Protein AF-A0A523X6T2-F1 (afdb_monomer)

Foldseek 3Di:
DVVVVVVVVVVVVVVVVVVVQDDDDPCCVQCNVVPDDPVVVVVVVVVVCDDPVNVVQLVVLCVVPNPVSCVVVVCVVVVVVVCCVPPVVVVVVVVDRDPLVVCCVVPNDVSSVVVVVVVVVVVVD

Solvent-accessible surface area (backbone atoms only — not comparable to full-atom values): 7247 Å² total; per-residue (Å²): 112,70,66,58,52,52,52,52,50,51,52,50,50,54,52,48,52,53,63,74,63,66,62,90,47,69,54,48,62,78,54,50,68,73,70,70,55,69,72,61,53,50,51,53,52,51,57,63,66,61,36,74,67,51,50,52,52,42,52,52,32,32,74,76,56,40,76,66,34,50,48,65,60,52,50,54,54,59,60,45,50,60,46,53,70,68,44,45,62,60,60,61,69,67,74,65,93,50,73,35,52,56,37,27,76,75,68,31,66,72,54,14,53,55,47,44,52,54,53,56,57,68,74,73,116

Structure (mmCIF, N/CA/C/O backbone):
data_AF-A0A523X6T2-F1
#
_entry.id   AF-A0A523X6T2-F1
#
loop_
_atom_site.group_PDB
_atom_site.id
_atom_site.type_symbol
_atom_site.label_atom_id
_atom_site.label_alt_id
_atom_site.label_comp_id
_atom_site.label_asym_id
_atom_site.label_entity_id
_atom_site.labe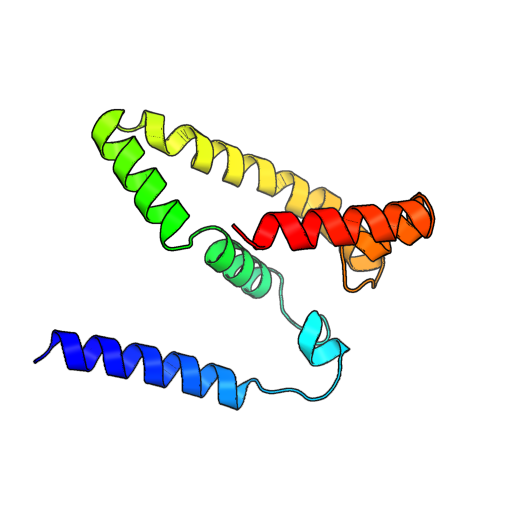l_seq_id
_atom_site.pdbx_PDB_ins_code
_atom_site.Cartn_x
_atom_site.Cartn_y
_atom_site.Cartn_z
_atom_site.occupancy
_atom_site.B_iso_or_equiv
_atom_site.auth_seq_id
_atom_site.auth_comp_id
_atom_site.auth_asym_id
_atom_site.auth_atom_id
_atom_site.pdbx_PDB_model_num
ATOM 1 N N . MET A 1 1 ? 7.402 -15.406 -29.899 1.00 86.75 1 MET A N 1
ATOM 2 C CA . MET A 1 1 ? 7.069 -16.712 -29.272 1.00 86.75 1 MET A CA 1
ATOM 3 C C . MET A 1 1 ? 7.492 -16.741 -27.808 1.00 86.75 1 MET A C 1
ATOM 5 O O . MET A 1 1 ? 6.649 -17.021 -26.970 1.00 86.75 1 MET A O 1
ATOM 9 N N . ILE A 1 2 ? 8.742 -16.389 -27.484 1.00 95.88 2 ILE A N 1
ATOM 10 C CA . ILE A 1 2 ? 9.243 -16.339 -26.097 1.00 95.88 2 ILE A CA 1
ATOM 11 C C . ILE A 1 2 ? 8.461 -15.333 -25.231 1.00 95.88 2 ILE A C 1
ATOM 13 O O . ILE A 1 2 ? 8.055 -15.682 -24.127 1.00 95.88 2 ILE A O 1
ATOM 17 N N . ASP A 1 3 ? 8.153 -14.137 -25.744 1.00 97.00 3 ASP A N 1
ATOM 18 C CA . ASP A 1 3 ? 7.418 -13.106 -24.985 1.00 97.00 3 ASP A CA 1
ATOM 19 C C . ASP A 1 3 ? 6.027 -13.581 -24.552 1.00 97.00 3 ASP A C 1
ATOM 21 O O . ASP A 1 3 ? 5.610 -13.393 -23.411 1.00 97.00 3 ASP A O 1
ATOM 25 N N . LEU A 1 4 ? 5.328 -14.275 -25.455 1.00 97.19 4 LEU A N 1
ATOM 26 C CA . LEU A 1 4 ? 4.008 -14.841 -25.187 1.00 97.19 4 LEU A CA 1
ATOM 27 C C . LEU A 1 4 ? 4.076 -15.889 -24.067 1.00 97.19 4 LEU A C 1
ATOM 29 O O . LEU A 1 4 ? 3.220 -15.900 -23.186 1.00 97.19 4 LEU A O 1
ATOM 33 N N . ILE A 1 5 ? 5.105 -16.742 -24.078 1.00 97.69 5 ILE A N 1
ATOM 34 C CA . ILE A 1 5 ? 5.316 -17.761 -23.041 1.00 97.69 5 ILE A CA 1
ATOM 35 C C . ILE A 1 5 ? 5.517 -17.097 -21.675 1.00 97.69 5 ILE A C 1
ATOM 37 O O . ILE A 1 5 ? 4.916 -17.535 -20.695 1.00 97.69 5 ILE A O 1
ATOM 41 N N . ILE A 1 6 ? 6.304 -16.019 -21.607 1.00 97.75 6 ILE A N 1
ATOM 42 C CA . ILE A 1 6 ? 6.537 -15.273 -20.362 1.00 97.75 6 ILE A CA 1
ATOM 43 C C . ILE A 1 6 ? 5.230 -14.663 -19.846 1.00 97.75 6 ILE A C 1
ATOM 45 O O . ILE A 1 6 ? 4.907 -14.815 -18.668 1.00 97.75 6 ILE A O 1
ATOM 49 N N . ILE A 1 7 ? 4.452 -14.020 -20.721 1.00 97.31 7 ILE A N 1
ATOM 50 C CA . ILE A 1 7 ? 3.175 -13.392 -20.358 1.00 97.31 7 ILE A CA 1
ATOM 51 C C . ILE A 1 7 ? 2.181 -14.437 -19.837 1.00 97.31 7 ILE A C 1
ATOM 53 O O . ILE A 1 7 ? 1.615 -14.275 -18.754 1.00 97.31 7 ILE A O 1
ATOM 57 N N . VAL A 1 8 ? 1.988 -15.533 -20.576 1.00 97.81 8 VAL A N 1
ATOM 58 C CA . VAL A 1 8 ? 1.074 -16.615 -20.182 1.00 97.81 8 VAL A CA 1
ATOM 59 C C . VAL A 1 8 ? 1.538 -17.267 -18.880 1.00 97.81 8 VAL A C 1
ATOM 61 O O . VAL A 1 8 ? 0.716 -17.519 -17.997 1.00 97.81 8 VAL A O 1
ATOM 64 N N . GLY A 1 9 ? 2.844 -17.491 -18.721 1.00 97.94 9 GLY A N 1
ATOM 65 C CA . GLY A 1 9 ? 3.432 -18.020 -17.493 1.00 97.94 9 GLY A CA 1
ATOM 66 C C . GLY A 1 9 ? 3.171 -17.117 -16.287 1.00 97.94 9 GLY A C 1
ATOM 67 O O . GLY A 1 9 ? 2.694 -17.594 -15.258 1.00 97.94 9 GLY A O 1
ATOM 68 N N . TYR A 1 10 ? 3.395 -15.808 -16.428 1.00 97.12 10 TYR A N 1
ATOM 69 C CA . TYR A 1 10 ? 3.120 -14.820 -15.384 1.00 97.12 10 TYR A CA 1
ATOM 70 C C . TYR A 1 10 ? 1.650 -14.846 -14.944 1.00 97.12 10 TYR A C 1
ATOM 72 O O . TYR A 1 10 ? 1.365 -15.031 -13.758 1.00 97.12 10 TYR A O 1
ATOM 80 N N . PHE A 1 11 ? 0.707 -14.733 -15.887 1.00 97.38 11 PHE A N 1
ATOM 81 C CA . PHE A 1 11 ? -0.722 -14.753 -15.560 1.00 97.38 11 PHE A CA 1
ATOM 82 C C . PHE A 1 11 ? -1.159 -16.082 -14.941 1.00 97.38 11 PHE A C 1
ATOM 84 O O . PHE A 1 11 ? -1.948 -16.083 -13.997 1.00 97.38 11 PHE A O 1
ATOM 91 N N . SER A 1 12 ? -0.608 -17.204 -15.409 1.00 97.69 12 SER A N 1
ATOM 92 C CA . SER A 1 12 ? -0.888 -18.524 -14.835 1.00 97.69 12 SER A CA 1
ATOM 93 C C . SER A 1 12 ? -0.467 -18.601 -13.367 1.00 97.69 12 SER A C 1
ATOM 95 O O . SER A 1 12 ? -1.240 -19.072 -12.534 1.00 97.69 12 SER A O 1
ATOM 97 N N . VAL A 1 13 ? 0.717 -18.081 -13.019 1.00 97.44 13 VAL A N 1
ATOM 98 C CA . VAL A 1 13 ? 1.189 -18.019 -11.626 1.00 97.44 13 VAL A CA 1
ATOM 99 C C . VAL A 1 13 ? 0.293 -17.116 -10.781 1.00 97.44 13 VAL A C 1
ATOM 101 O O . VAL A 1 13 ? -0.124 -17.522 -9.696 1.00 97.44 13 VAL A O 1
ATOM 104 N N . VAL A 1 14 ? -0.049 -15.919 -11.268 1.00 95.38 14 VAL A N 1
ATOM 105 C CA . VAL A 1 14 ? -0.918 -14.976 -10.541 1.00 95.38 14 VAL A CA 1
ATOM 106 C C . VAL A 1 14 ? -2.289 -15.597 -10.259 1.00 95.38 14 VAL A C 1
ATOM 108 O O . VAL A 1 14 ? -2.759 -15.570 -9.119 1.00 95.38 14 VAL A O 1
ATOM 111 N N . LEU A 1 15 ? -2.909 -16.218 -11.265 1.00 96.25 15 LEU A N 1
ATOM 112 C CA . LEU A 1 15 ? -4.198 -16.896 -11.120 1.00 96.25 15 LEU A CA 1
ATOM 113 C C . LEU A 1 15 ? -4.109 -18.102 -10.181 1.00 96.25 15 LEU A C 1
ATOM 115 O O . LEU A 1 15 ? -4.997 -18.288 -9.349 1.00 96.25 15 LEU A O 1
ATOM 119 N N . PHE A 1 16 ? -3.036 -18.891 -10.264 1.00 96.81 16 PHE A N 1
ATOM 120 C CA . PHE A 1 16 ? -2.808 -20.028 -9.374 1.00 96.81 16 PHE A CA 1
ATOM 121 C C . PHE A 1 16 ? -2.671 -19.588 -7.911 1.00 96.81 16 PHE A C 1
ATOM 123 O O . PHE A 1 16 ? -3.336 -20.143 -7.033 1.00 96.81 16 PHE A O 1
ATOM 130 N N . VAL A 1 17 ? -1.869 -18.552 -7.640 1.00 94.12 17 VAL A N 1
ATOM 131 C CA . VAL A 1 17 ? -1.713 -17.978 -6.294 1.00 94.12 17 VAL A CA 1
ATOM 132 C C . VAL A 1 17 ? -3.046 -17.429 -5.787 1.00 94.12 17 VAL A C 1
ATOM 134 O O . VAL A 1 17 ? -3.413 -17.696 -4.640 1.00 94.12 17 VAL A O 1
ATOM 137 N N . GLY A 1 18 ? -3.802 -16.722 -6.633 1.00 91.75 18 GLY A N 1
ATOM 138 C CA . GLY A 1 18 ? -5.131 -16.210 -6.297 1.00 91.75 18 GLY A CA 1
ATOM 139 C C . GLY A 1 18 ? -6.125 -17.326 -5.968 1.00 91.75 18 GLY A C 1
ATOM 140 O O . GLY A 1 18 ? -6.806 -17.269 -4.946 1.00 91.75 18 GLY A O 1
ATOM 141 N N . TRP A 1 19 ? -6.163 -18.388 -6.777 1.00 92.88 19 TRP A N 1
ATOM 142 C CA . TRP A 1 19 ? -7.008 -19.560 -6.542 1.00 92.88 19 TRP A CA 1
ATOM 143 C C . TRP A 1 19 ? -6.645 -20.278 -5.238 1.00 92.88 19 TRP A C 1
ATOM 145 O O . TRP A 1 19 ? -7.523 -20.565 -4.424 1.00 92.88 19 TRP A O 1
ATOM 155 N N . ARG A 1 20 ? -5.348 -20.488 -4.986 1.00 91.31 20 ARG A N 1
ATOM 156 C CA . ARG A 1 20 ? -4.844 -21.129 -3.764 1.00 91.31 20 ARG A CA 1
ATOM 157 C C . ARG A 1 20 ? -5.094 -20.301 -2.501 1.00 91.31 20 ARG A C 1
ATOM 159 O O . ARG A 1 20 ? -5.178 -20.872 -1.408 1.00 91.31 20 ARG A O 1
ATOM 166 N N . SER A 1 21 ? -5.183 -18.981 -2.653 1.00 86.50 21 SER A N 1
ATOM 167 C CA . SER A 1 21 ? -5.365 -18.015 -1.565 1.00 86.50 21 SER A CA 1
ATOM 168 C C . SER A 1 21 ? -6.828 -17.689 -1.273 1.00 86.50 21 SER A C 1
ATOM 170 O O . SER A 1 21 ? -7.085 -16.866 -0.399 1.00 86.50 21 SER A O 1
ATOM 172 N N . ARG A 1 22 ? -7.791 -18.335 -1.946 1.00 84.62 22 ARG A N 1
ATOM 173 C CA . ARG A 1 22 ? -9.219 -18.165 -1.654 1.00 84.62 22 ARG A CA 1
ATOM 174 C C . ARG A 1 22 ? -9.513 -18.519 -0.197 1.00 84.62 22 ARG A C 1
ATOM 176 O O . ARG A 1 22 ? -9.094 -19.562 0.305 1.00 84.62 22 ARG A O 1
ATOM 183 N N . ARG A 1 23 ? -10.248 -17.643 0.482 1.00 80.44 23 ARG A N 1
ATOM 184 C CA . ARG A 1 23 ? -10.697 -17.831 1.862 1.00 80.44 23 ARG A CA 1
ATOM 185 C C . ARG A 1 23 ? -12.164 -17.435 1.984 1.00 80.44 23 ARG A C 1
ATOM 187 O O . ARG A 1 23 ? -12.638 -16.627 1.193 1.00 80.44 23 ARG A O 1
ATOM 194 N N . GLN A 1 24 ? -12.870 -18.033 2.943 1.00 75.19 24 GLN A N 1
ATOM 195 C CA . GLN A 1 24 ? -14.325 -17.888 3.065 1.00 75.19 24 GLN A CA 1
ATOM 196 C C . GLN A 1 24 ? -14.785 -16.956 4.192 1.00 75.19 24 GLN A C 1
ATOM 198 O O . GLN A 1 24 ? -15.921 -16.498 4.150 1.00 75.19 24 GLN A O 1
ATOM 203 N N . SER A 1 25 ? -13.945 -16.641 5.185 1.00 86.12 25 SER A N 1
ATOM 204 C CA . SER A 1 25 ? -14.348 -15.723 6.260 1.00 86.12 25 SER A CA 1
ATOM 205 C C . SER A 1 25 ? -14.012 -14.273 5.908 1.00 86.12 25 SER A C 1
ATOM 207 O O . SER A 1 25 ? -12.968 -14.004 5.312 1.00 86.12 25 SER A O 1
ATOM 209 N N . ALA A 1 26 ? -14.854 -13.326 6.327 1.00 82.56 26 ALA A N 1
ATOM 210 C CA . ALA A 1 26 ? -14.623 -11.899 6.092 1.00 82.56 26 ALA A CA 1
ATOM 211 C C . ALA A 1 26 ? -13.270 -11.424 6.658 1.00 82.56 26 ALA A C 1
ATOM 213 O O . ALA A 1 26 ? -12.543 -10.696 5.990 1.00 82.56 26 ALA A O 1
ATOM 214 N N . GLU A 1 27 ? -12.877 -11.896 7.844 1.00 84.62 27 GLU A N 1
ATOM 215 C CA . GLU A 1 27 ? -11.588 -11.540 8.449 1.00 84.62 27 GLU A CA 1
ATOM 216 C C . GLU A 1 27 ? -10.394 -12.091 7.652 1.00 84.62 27 GLU A C 1
ATOM 218 O O . GLU A 1 27 ? -9.391 -11.404 7.447 1.00 84.62 27 GLU A O 1
ATOM 223 N N . SER A 1 28 ? -10.507 -13.320 7.145 1.00 85.44 28 SER A N 1
ATOM 224 C CA . SER A 1 28 ? -9.474 -13.912 6.290 1.00 85.44 28 SER A CA 1
ATOM 225 C C . SER A 1 28 ? -9.387 -13.254 4.910 1.00 85.44 28 SER A C 1
ATOM 227 O O . SER A 1 28 ? -8.319 -13.278 4.300 1.00 85.44 28 SER A O 1
ATOM 229 N N . TYR A 1 29 ? -10.481 -12.648 4.440 1.00 87.19 29 TYR A N 1
ATOM 230 C CA . TYR A 1 29 ? -10.555 -11.951 3.160 1.00 87.19 29 TYR A CA 1
ATOM 231 C C . TYR A 1 29 ? -10.012 -10.518 3.247 1.00 87.19 29 TYR A C 1
ATOM 233 O O . TYR A 1 29 ? -9.157 -10.143 2.451 1.00 87.19 29 TYR A O 1
ATOM 241 N N . TRP A 1 30 ? -10.455 -9.731 4.234 1.00 86.94 30 TRP A N 1
ATOM 242 C CA . TRP A 1 30 ? -10.107 -8.309 4.336 1.00 86.94 30 TRP A CA 1
ATOM 243 C C . TRP A 1 30 ? -8.752 -8.047 4.995 1.00 86.94 30 TRP A C 1
ATOM 245 O O . TRP A 1 30 ? -8.030 -7.149 4.577 1.00 86.94 30 TRP A O 1
ATOM 255 N N . VAL A 1 31 ? -8.397 -8.813 6.033 1.00 88.56 31 VAL A N 1
ATOM 256 C CA . VAL A 1 31 ? -7.193 -8.555 6.853 1.00 88.56 31 VAL A CA 1
ATOM 257 C C . VAL A 1 31 ? -6.290 -9.776 7.005 1.00 88.56 31 VAL A C 1
ATOM 259 O O . VAL A 1 31 ? -5.319 -9.743 7.764 1.00 88.56 31 VAL A O 1
ATOM 262 N N . ALA A 1 32 ? -6.601 -10.864 6.296 1.00 88.12 32 ALA A N 1
ATOM 263 C CA . ALA A 1 32 ? -5.872 -12.125 6.349 1.00 88.12 32 ALA A CA 1
ATOM 264 C C . ALA A 1 32 ? -5.605 -12.623 7.782 1.00 88.12 32 ALA A C 1
ATOM 266 O O . ALA A 1 32 ? -4.483 -13.024 8.104 1.00 88.12 32 ALA A O 1
ATOM 267 N N . GLU A 1 33 ? -6.624 -12.563 8.651 1.00 86.62 33 GLU A N 1
ATOM 268 C CA . GLU A 1 33 ? -6.548 -12.989 10.066 1.00 86.62 33 GLU A CA 1
ATOM 269 C C . GLU A 1 33 ? -5.467 -12.245 10.876 1.00 86.62 33 GLU A C 1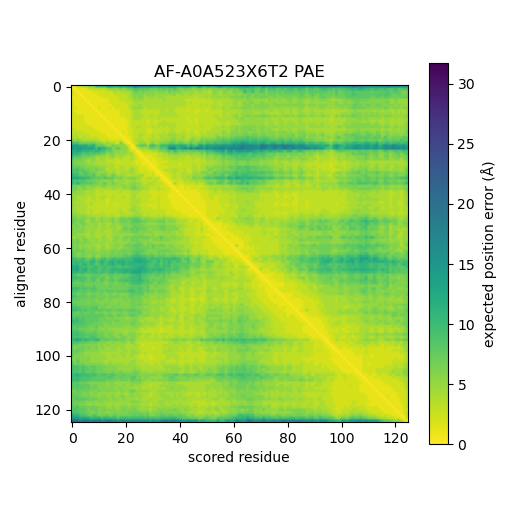
ATOM 271 O O . GLU A 1 33 ? -5.026 -12.717 11.920 1.00 86.62 33 GLU A O 1
ATOM 276 N N . ARG A 1 34 ? -4.958 -11.106 10.377 1.00 87.19 34 ARG A N 1
ATOM 277 C CA . ARG A 1 34 ? -3.876 -10.323 11.002 1.00 87.19 34 ARG A CA 1
ATOM 278 C C . ARG A 1 34 ? -2.619 -11.151 11.321 1.00 87.19 34 ARG A C 1
ATOM 280 O O . ARG A 1 34 ? -1.816 -10.743 12.159 1.00 87.19 34 ARG A O 1
ATOM 287 N N . ARG A 1 35 ? -2.420 -12.283 10.632 1.00 87.00 35 ARG A N 1
ATOM 288 C CA . ARG A 1 35 ? -1.358 -13.264 10.925 1.00 87.00 35 ARG A CA 1
ATOM 289 C C . ARG A 1 35 ? -0.016 -12.953 10.270 1.00 87.00 35 ARG A C 1
ATOM 291 O O . ARG A 1 35 ? 0.994 -13.572 10.593 1.00 87.00 35 ARG A O 1
ATOM 298 N N . TYR A 1 36 ? 0.002 -12.057 9.285 1.00 87.88 36 TYR A N 1
ATOM 299 C CA . TYR A 1 36 ? 1.220 -11.765 8.538 1.00 87.88 36 TYR A CA 1
ATOM 300 C C . TYR A 1 36 ? 2.160 -10.843 9.313 1.00 87.88 36 TYR A C 1
ATOM 302 O O . TYR A 1 36 ? 1.745 -9.869 9.940 1.00 87.88 36 TYR A O 1
ATOM 310 N N . HIS A 1 37 ? 3.451 -11.161 9.228 1.00 89.19 37 HIS A N 1
ATOM 311 C CA . HIS A 1 37 ? 4.517 -10.326 9.761 1.00 89.19 37 HIS A CA 1
ATOM 312 C C . HIS A 1 37 ? 4.616 -9.006 8.985 1.00 89.19 37 HIS A C 1
ATOM 314 O O . HIS A 1 37 ? 4.313 -8.963 7.788 1.00 89.19 37 HIS A O 1
ATOM 320 N N . THR A 1 38 ? 5.102 -7.952 9.647 1.00 88.38 38 THR A N 1
ATOM 321 C CA . THR A 1 38 ? 5.223 -6.593 9.096 1.00 88.38 38 THR A CA 1
ATOM 322 C C . THR A 1 38 ? 5.880 -6.579 7.719 1.00 88.38 38 THR A C 1
ATOM 324 O O . THR A 1 38 ? 5.370 -5.937 6.814 1.00 88.38 38 THR A O 1
ATOM 327 N N . SER A 1 39 ? 6.934 -7.370 7.508 1.00 89.75 39 SER A N 1
ATOM 328 C CA . SER A 1 39 ? 7.637 -7.460 6.220 1.00 89.75 39 SER A CA 1
ATOM 329 C C . SER A 1 39 ? 6.742 -7.868 5.042 1.00 89.75 39 SER A C 1
ATOM 331 O O . SER A 1 39 ? 6.842 -7.276 3.969 1.00 89.75 39 SER A O 1
ATOM 333 N N . ARG A 1 40 ? 5.838 -8.842 5.223 1.00 91.44 40 ARG A N 1
ATOM 334 C CA . ARG A 1 40 ? 4.910 -9.271 4.160 1.00 91.44 40 ARG A CA 1
ATOM 335 C C . ARG A 1 40 ? 3.860 -8.204 3.867 1.00 91.44 40 ARG A C 1
ATOM 337 O O . ARG A 1 40 ? 3.537 -7.974 2.706 1.00 91.44 40 ARG A O 1
ATOM 344 N N . VAL A 1 41 ? 3.361 -7.539 4.909 1.00 91.25 41 VAL A N 1
ATOM 345 C CA . VAL A 1 41 ? 2.405 -6.434 4.763 1.00 91.25 41 VAL A CA 1
ATOM 346 C C . VAL A 1 41 ? 3.069 -5.262 4.041 1.00 91.25 41 VAL A C 1
ATOM 348 O O . VAL A 1 41 ? 2.535 -4.783 3.045 1.00 91.25 41 VAL A O 1
ATOM 351 N N . THR A 1 42 ? 4.279 -4.871 4.444 1.00 90.88 42 THR A N 1
ATOM 352 C CA . THR A 1 42 ? 5.056 -3.828 3.764 1.00 90.88 42 THR A CA 1
ATOM 353 C C . 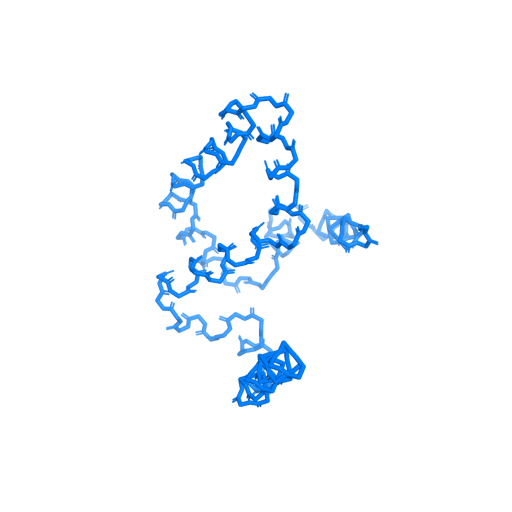THR A 1 42 ? 5.283 -4.168 2.295 1.00 90.88 42 THR A C 1
ATOM 355 O O . THR A 1 42 ? 5.045 -3.319 1.446 1.00 90.88 42 THR A O 1
ATOM 358 N N . ALA A 1 43 ? 5.660 -5.409 1.969 1.00 91.94 43 ALA A N 1
ATOM 359 C CA . ALA A 1 43 ? 5.829 -5.830 0.578 1.00 91.94 43 ALA A CA 1
ATOM 360 C C . ALA A 1 43 ? 4.535 -5.671 -0.244 1.00 91.94 43 ALA A C 1
ATOM 362 O O . ALA A 1 43 ? 4.584 -5.162 -1.362 1.00 91.94 43 ALA A O 1
ATOM 363 N N . SER A 1 44 ? 3.372 -6.034 0.313 1.00 92.12 44 SER A N 1
ATOM 364 C CA . SER A 1 44 ? 2.082 -5.826 -0.367 1.00 92.12 44 SER A CA 1
ATOM 365 C C . SER A 1 44 ? 1.723 -4.347 -0.552 1.00 92.12 44 SER A C 1
ATOM 367 O O . SER A 1 44 ? 1.216 -3.965 -1.607 1.00 92.12 44 SER A O 1
ATOM 369 N N . LEU A 1 45 ? 2.031 -3.497 0.432 1.00 91.12 45 LEU A N 1
ATOM 370 C CA . LEU A 1 45 ? 1.805 -2.054 0.339 1.00 91.12 45 LEU A CA 1
ATOM 371 C C . LEU A 1 45 ? 2.705 -1.423 -0.727 1.00 91.12 45 LEU A C 1
ATOM 373 O O . LEU A 1 45 ? 2.226 -0.652 -1.552 1.00 91.12 45 LEU A O 1
ATOM 377 N N . VAL A 1 46 ? 3.984 -1.803 -0.769 1.00 90.31 46 VAL A N 1
ATOM 378 C CA . VAL A 1 46 ? 4.928 -1.366 -1.808 1.00 90.31 46 VAL A CA 1
ATOM 379 C C . VAL A 1 46 ? 4.433 -1.795 -3.191 1.00 90.31 46 VAL A C 1
ATOM 381 O O . VAL A 1 46 ? 4.369 -0.962 -4.090 1.00 90.31 46 VAL A O 1
ATOM 384 N N . ALA A 1 47 ? 4.001 -3.049 -3.352 1.00 91.12 47 ALA A N 1
ATOM 385 C CA . ALA A 1 47 ? 3.427 -3.529 -4.611 1.00 91.12 47 ALA A CA 1
ATOM 386 C C . ALA A 1 47 ? 2.163 -2.753 -5.032 1.00 91.12 47 ALA A C 1
A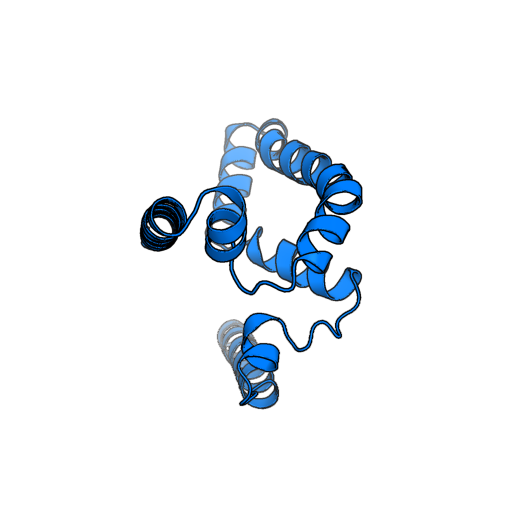TOM 388 O O . ALA A 1 47 ? 1.919 -2.585 -6.221 1.00 91.12 47 ALA A O 1
ATOM 389 N N . THR A 1 48 ? 1.382 -2.250 -4.071 1.00 89.75 48 THR A N 1
ATOM 390 C CA . THR A 1 48 ? 0.191 -1.425 -4.339 1.00 89.75 48 THR A CA 1
ATOM 391 C C . THR A 1 48 ? 0.565 -0.009 -4.787 1.00 89.75 48 THR A C 1
ATOM 393 O O . THR A 1 48 ? -0.051 0.536 -5.697 1.00 89.75 48 THR A O 1
ATOM 396 N N . ILE A 1 49 ? 1.583 0.594 -4.165 1.00 87.75 49 ILE A N 1
ATOM 397 C CA . ILE A 1 49 ? 2.048 1.953 -4.489 1.00 87.75 49 ILE A CA 1
ATOM 398 C C . ILE A 1 49 ? 2.712 1.990 -5.875 1.00 87.75 49 ILE A C 1
ATOM 400 O O . ILE A 1 49 ? 2.478 2.909 -6.667 1.00 87.75 49 ILE A O 1
ATOM 404 N N . PHE A 1 50 ? 3.530 0.982 -6.185 1.00 87.62 50 PHE A N 1
ATOM 405 C CA . PHE A 1 50 ? 4.257 0.875 -7.449 1.00 87.62 50 PHE A CA 1
ATOM 406 C C . PHE A 1 50 ? 3.471 0.068 -8.489 1.00 87.62 50 PHE A C 1
ATOM 408 O O . PHE A 1 50 ? 3.846 -1.041 -8.865 1.00 87.62 50 PHE A O 1
ATOM 415 N N . GLY A 1 51 ? 2.369 0.651 -8.965 1.00 86.56 51 GLY A N 1
ATOM 416 C CA . GLY A 1 51 ? 1.612 0.140 -10.108 1.00 86.56 51 GLY A CA 1
ATOM 417 C C . GLY A 1 51 ? 2.164 0.605 -11.462 1.00 86.56 51 GLY A C 1
ATOM 418 O O . GLY A 1 51 ? 3.091 1.411 -11.540 1.00 86.56 51 GLY A O 1
ATOM 419 N N . ALA A 1 52 ? 1.544 0.139 -12.552 1.00 87.38 52 ALA A N 1
ATOM 420 C CA . ALA A 1 52 ? 1.939 0.504 -13.917 1.00 87.38 52 ALA A CA 1
ATOM 421 C C . ALA A 1 52 ? 1.902 2.026 -14.161 1.00 87.38 52 ALA A C 1
ATOM 423 O O . ALA A 1 52 ? 2.848 2.577 -14.721 1.00 87.38 52 ALA A O 1
ATOM 424 N N . SER A 1 53 ? 0.852 2.709 -13.686 1.00 87.62 53 SER A N 1
ATOM 425 C CA . SER A 1 53 ? 0.707 4.167 -13.812 1.00 87.62 53 SER A CA 1
ATOM 426 C C . SER A 1 53 ? 1.817 4.920 -13.067 1.00 87.62 53 SER A C 1
ATOM 428 O O . SER A 1 53 ? 2.522 5.732 -13.667 1.00 87.62 53 SER A O 1
ATOM 430 N N . SER A 1 54 ? 2.050 4.584 -11.792 1.00 86.56 54 SER A N 1
ATOM 431 C CA . SER A 1 54 ? 3.103 5.192 -10.967 1.00 86.56 54 SER A CA 1
ATOM 432 C C . SER A 1 54 ? 4.489 5.019 -11.592 1.00 86.56 54 SER A C 1
ATOM 434 O O . SER A 1 54 ? 5.251 5.979 -11.686 1.00 86.56 54 SER A O 1
ATOM 436 N N . THR A 1 55 ? 4.811 3.810 -12.064 1.00 89.00 55 THR A N 1
ATOM 437 C CA . THR A 1 55 ? 6.106 3.517 -12.693 1.00 89.00 55 THR A CA 1
ATOM 438 C C . THR A 1 55 ? 6.287 4.298 -13.992 1.00 89.00 55 THR A C 1
ATOM 440 O O . THR A 1 55 ? 7.321 4.937 -14.175 1.00 89.00 55 THR A O 1
ATOM 443 N N . MET A 1 56 ? 5.277 4.313 -14.869 1.00 90.75 56 MET A N 1
ATOM 444 C CA . MET A 1 56 ? 5.325 5.094 -16.111 1.00 90.75 56 MET A CA 1
ATOM 445 C C . MET A 1 56 ? 5.465 6.597 -15.834 1.00 90.75 56 MET A C 1
ATOM 447 O O . MET A 1 56 ? 6.254 7.271 -16.495 1.00 90.75 56 MET A O 1
ATOM 451 N N . GLY A 1 57 ? 4.765 7.113 -14.819 1.00 88.31 57 GLY A N 1
ATOM 452 C CA . GLY A 1 57 ? 4.871 8.506 -14.388 1.00 88.31 57 GLY A CA 1
ATOM 453 C C . GLY A 1 57 ? 6.277 8.872 -13.910 1.00 88.31 57 GLY A C 1
ATOM 454 O O . GLY A 1 57 ? 6.831 9.878 -14.350 1.00 88.31 57 GLY A O 1
ATOM 455 N N . ILE A 1 58 ? 6.892 8.036 -13.066 1.00 88.31 58 ILE A N 1
ATOM 456 C CA . ILE A 1 58 ? 8.261 8.255 -12.571 1.00 88.31 58 ILE A CA 1
ATOM 457 C C . ILE A 1 58 ? 9.272 8.197 -13.720 1.00 88.31 58 ILE A C 1
ATOM 459 O O . ILE A 1 58 ? 10.145 9.059 -13.798 1.00 88.31 58 ILE A O 1
ATOM 463 N N . ILE A 1 59 ? 9.146 7.230 -14.636 1.00 90.25 59 ILE A N 1
ATOM 464 C CA . ILE A 1 59 ? 10.027 7.124 -15.810 1.00 90.25 59 ILE A CA 1
ATOM 465 C C . ILE A 1 59 ? 9.897 8.374 -16.691 1.00 90.25 59 ILE A C 1
ATOM 467 O O . ILE A 1 59 ? 10.910 8.952 -17.081 1.00 90.25 59 ILE A O 1
ATOM 471 N N . GLY A 1 60 ? 8.674 8.841 -16.959 1.00 90.44 60 GLY A N 1
ATOM 472 C CA . GLY A 1 60 ? 8.435 10.051 -17.752 1.00 90.44 60 GLY A CA 1
ATOM 473 C C . GLY A 1 60 ? 8.976 11.325 -17.093 1.00 90.44 60 GLY A C 1
ATOM 474 O O . GLY A 1 60 ? 9.575 12.178 -17.756 1.00 90.44 60 GLY A O 1
ATOM 475 N N . LEU A 1 61 ? 8.832 11.448 -15.772 1.00 89.94 61 LEU A N 1
ATOM 476 C CA . LEU A 1 61 ? 9.429 12.538 -14.996 1.00 89.94 61 LEU A CA 1
ATOM 477 C C . LEU A 1 61 ? 10.960 12.464 -14.990 1.00 89.94 61 LEU A C 1
ATOM 479 O O . LEU A 1 61 ? 11.616 13.493 -15.114 1.00 89.94 61 LEU A O 1
ATOM 483 N N . GLY A 1 62 ? 11.528 11.263 -14.894 1.00 91.31 62 GLY A N 1
ATOM 484 C CA . GLY A 1 62 ? 12.967 11.036 -14.999 1.00 91.31 62 GLY A CA 1
ATOM 485 C C . GLY A 1 62 ? 13.517 11.420 -16.371 1.00 91.31 62 GLY A C 1
ATOM 486 O O . GLY A 1 62 ? 14.545 12.085 -16.456 1.00 91.31 62 GLY A O 1
ATOM 487 N N . TYR A 1 63 ? 12.801 11.078 -17.444 1.00 91.25 63 TYR A N 1
ATOM 488 C CA . TYR A 1 63 ? 13.179 11.448 -18.807 1.00 91.25 63 TYR A CA 1
ATOM 489 C C . TYR A 1 63 ? 13.138 12.967 -19.030 1.00 91.25 63 TYR A C 1
ATOM 491 O O . TYR A 1 63 ? 14.046 13.532 -19.630 1.00 91.25 63 TYR A O 1
ATOM 499 N N . SER A 1 64 ? 12.104 13.642 -18.519 1.00 92.75 64 SER A N 1
ATOM 500 C CA . SER A 1 64 ? 11.901 15.081 -18.745 1.00 92.75 64 SER A CA 1
ATOM 501 C C . SER A 1 64 ? 12.670 15.995 -17.786 1.00 92.75 64 SER A C 1
ATOM 503 O O . SER A 1 64 ? 13.028 17.108 -18.166 1.00 92.75 64 SER A O 1
ATOM 505 N N . ARG A 1 65 ? 12.906 15.571 -16.538 1.00 90.50 65 ARG A N 1
ATOM 506 C CA . ARG A 1 65 ? 13.477 16.413 -15.465 1.00 90.50 65 ARG A CA 1
ATOM 507 C C . ARG A 1 65 ? 14.682 15.785 -14.753 1.00 90.50 65 ARG A C 1
ATOM 509 O O . ARG A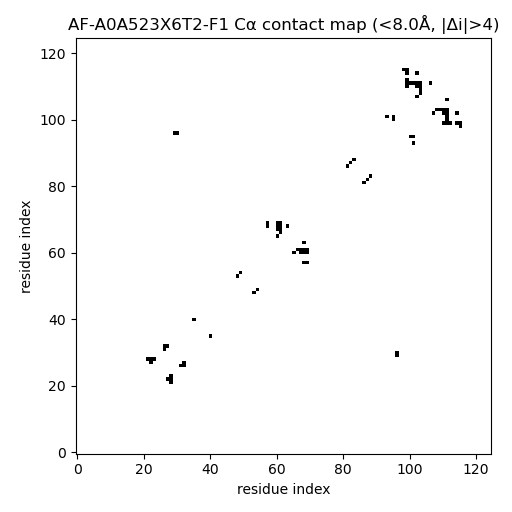 1 65 ? 15.175 16.334 -13.764 1.00 90.50 65 ARG A O 1
ATOM 516 N N . GLY A 1 66 ? 15.171 14.640 -15.225 1.00 89.12 66 GLY A N 1
ATOM 517 C CA . GLY A 1 66 ? 16.295 13.931 -14.615 1.00 89.12 66 GLY A CA 1
ATOM 518 C C . GLY A 1 66 ? 15.989 13.457 -13.192 1.00 89.12 66 GLY A C 1
ATOM 519 O O . GLY A 1 66 ? 14.851 13.138 -12.845 1.00 89.12 66 GLY A O 1
ATOM 520 N N . LEU A 1 67 ? 17.009 13.448 -12.329 1.00 86.50 67 LEU A N 1
ATOM 521 C CA . LEU A 1 67 ? 16.908 12.927 -10.959 1.00 86.50 67 LEU A CA 1
ATOM 522 C C . LEU A 1 67 ? 15.865 13.661 -10.094 1.00 86.50 67 LEU A C 1
ATOM 524 O O . LEU A 1 67 ? 15.316 13.079 -9.161 1.00 86.50 67 LEU A O 1
ATOM 528 N N . THR A 1 68 ? 15.533 14.911 -10.429 1.00 87.69 68 THR A N 1
ATOM 529 C CA . THR A 1 68 ? 14.492 15.672 -9.717 1.00 87.69 68 THR A CA 1
ATOM 530 C C . THR A 1 68 ? 13.103 15.039 -9.847 1.00 87.69 68 THR A C 1
ATOM 532 O O . THR A 1 68 ? 12.269 15.205 -8.959 1.00 87.69 68 THR A O 1
ATOM 535 N N . GLY A 1 69 ? 12.864 14.234 -10.891 1.00 82.25 69 GLY A N 1
ATOM 536 C CA . GLY A 1 69 ? 11.635 13.457 -11.053 1.00 82.25 69 GLY A CA 1
ATOM 537 C C . GLY A 1 69 ? 11.419 12.407 -9.956 1.00 82.25 69 GLY A C 1
ATOM 538 O O . GLY A 1 69 ? 10.277 12.097 -9.626 1.00 82.25 69 GLY A O 1
ATOM 539 N N . ALA A 1 70 ? 12.495 11.915 -9.331 1.00 84.12 70 ALA A N 1
ATOM 540 C CA . ALA A 1 70 ? 12.425 10.938 -8.243 1.00 84.12 70 ALA A CA 1
ATOM 541 C C . ALA A 1 70 ? 12.054 11.561 -6.884 1.00 84.12 70 ALA A C 1
ATOM 543 O O . ALA A 1 70 ? 11.750 10.838 -5.934 1.00 84.12 70 ALA A O 1
ATOM 544 N N . TRP A 1 71 ? 12.070 12.892 -6.774 1.00 87.50 71 TRP A N 1
ATOM 545 C CA . TRP A 1 71 ? 11.909 13.606 -5.507 1.00 87.50 71 TRP A CA 1
ATOM 546 C C . TRP A 1 71 ? 10.602 13.271 -4.783 1.00 87.50 71 TRP A C 1
ATOM 548 O O . TRP A 1 71 ? 10.606 12.999 -3.583 1.00 87.50 71 TRP A O 1
ATOM 558 N N . TRP A 1 72 ? 9.493 13.216 -5.527 1.00 81.44 72 TRP A N 1
ATOM 559 C CA . TRP A 1 72 ? 8.175 12.890 -4.980 1.00 81.44 72 TRP A CA 1
ATOM 560 C C . TRP A 1 72 ? 8.129 11.491 -4.361 1.00 81.44 72 TRP A C 1
ATOM 562 O O . TRP A 1 72 ? 7.618 11.317 -3.255 1.00 81.44 72 TRP A O 1
ATOM 572 N N . SER A 1 73 ? 8.705 10.498 -5.038 1.00 85.12 73 SER A N 1
ATOM 573 C CA . SER A 1 73 ? 8.753 9.119 -4.545 1.00 85.12 73 SER A CA 1
ATOM 574 C C . SER A 1 73 ? 9.695 8.969 -3.351 1.00 85.12 73 SER A C 1
ATOM 576 O O . SER A 1 73 ? 9.371 8.244 -2.411 1.00 85.12 73 SER A O 1
ATOM 578 N N . LEU A 1 74 ? 10.831 9.675 -3.360 1.00 88.06 74 LEU A N 1
ATOM 579 C CA . LEU A 1 74 ? 11.804 9.659 -2.266 1.00 88.06 74 LEU A CA 1
ATOM 580 C C . LEU A 1 74 ? 11.211 10.238 -0.982 1.00 88.06 74 LEU A C 1
ATOM 582 O O . LEU A 1 74 ? 11.210 9.561 0.045 1.00 88.06 74 LEU A O 1
ATOM 586 N N . ILE A 1 75 ? 10.653 11.451 -1.038 1.00 91.31 75 ILE A N 1
ATOM 587 C CA . ILE A 1 75 ? 10.013 12.061 0.133 1.00 91.31 75 ILE A CA 1
ATOM 588 C C . ILE A 1 75 ? 8.813 11.239 0.578 1.00 91.31 75 ILE A C 1
ATOM 590 O O . ILE A 1 75 ? 8.678 10.988 1.772 1.00 91.31 75 ILE A O 1
ATOM 594 N N . GLY A 1 76 ? 7.958 10.804 -0.354 1.00 88.06 76 GLY A N 1
ATOM 595 C CA . GLY A 1 76 ? 6.787 9.996 -0.024 1.00 88.06 76 GLY A CA 1
ATOM 596 C C . GLY A 1 76 ? 7.171 8.728 0.740 1.00 88.06 76 GLY A C 1
ATOM 597 O O . GLY A 1 76 ? 6.605 8.445 1.793 1.00 88.06 76 GLY A O 1
ATOM 598 N N . GLY A 1 77 ? 8.193 8.008 0.268 1.00 88.88 77 GLY A N 1
ATOM 599 C CA . GLY A 1 77 ? 8.716 6.822 0.943 1.00 88.88 77 GLY A CA 1
ATOM 600 C C . GLY A 1 77 ? 9.307 7.128 2.320 1.00 88.88 77 GLY A C 1
ATOM 601 O O . GLY A 1 77 ? 8.952 6.470 3.296 1.00 88.88 77 GLY A O 1
ATOM 602 N N . VAL A 1 78 ? 10.166 8.149 2.424 1.00 91.94 78 VAL A N 1
ATOM 603 C CA . VAL A 1 78 ? 10.799 8.539 3.697 1.00 91.94 78 VAL A CA 1
ATOM 604 C C . VAL A 1 78 ? 9.759 8.997 4.718 1.00 91.94 78 VAL A C 1
ATOM 606 O O . VAL A 1 78 ? 9.843 8.610 5.881 1.00 91.94 78 VAL A O 1
ATOM 609 N N . ALA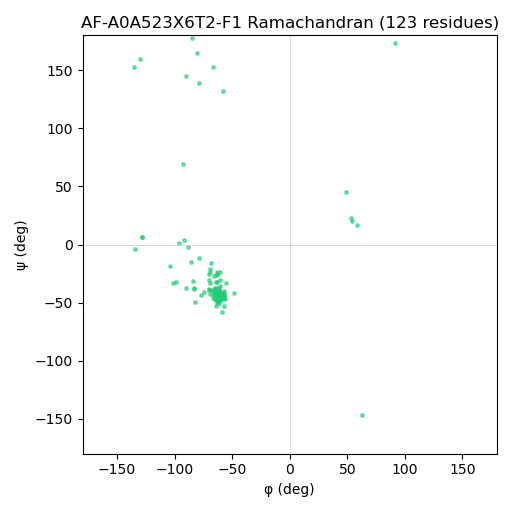 A 1 79 ? 8.750 9.760 4.298 1.00 91.31 79 ALA A N 1
ATOM 610 C CA . ALA A 1 79 ? 7.682 10.238 5.168 1.00 91.31 79 ALA A CA 1
ATOM 611 C C . ALA A 1 79 ? 6.831 9.089 5.727 1.00 91.31 79 ALA A C 1
ATOM 613 O O . ALA A 1 79 ? 6.387 9.167 6.869 1.00 91.31 79 ALA A O 1
ATOM 614 N N . LEU A 1 80 ? 6.644 7.998 4.977 1.00 90.44 80 LEU A N 1
ATOM 615 C CA . LEU A 1 80 ? 5.893 6.830 5.447 1.00 90.44 80 LEU A CA 1
ATOM 616 C C . LEU A 1 80 ? 6.606 6.052 6.562 1.00 90.44 80 LEU A C 1
ATOM 618 O O . LEU A 1 80 ? 5.931 5.381 7.341 1.00 90.44 80 LEU A O 1
ATOM 622 N N . ILE A 1 81 ? 7.933 6.154 6.684 1.00 91.06 81 ILE A N 1
ATOM 623 C CA . ILE A 1 81 ? 8.709 5.451 7.718 1.00 91.06 81 ILE A CA 1
ATOM 624 C C . ILE A 1 81 ? 8.236 5.826 9.135 1.00 91.06 81 ILE A C 1
ATOM 626 O O . ILE A 1 81 ? 7.798 4.928 9.860 1.00 91.06 81 ILE A O 1
ATOM 630 N N . PRO A 1 82 ? 8.251 7.107 9.562 1.00 93.25 82 PRO A N 1
ATOM 631 C CA . PRO A 1 82 ? 7.770 7.476 10.889 1.00 93.25 82 PRO A CA 1
ATOM 632 C C . PRO A 1 82 ? 6.284 7.146 11.084 1.00 93.25 82 PRO A C 1
ATOM 634 O O . PRO A 1 82 ? 5.921 6.660 12.153 1.00 93.25 82 PRO A O 1
ATOM 637 N N . PHE A 1 83 ? 5.420 7.308 10.072 1.00 90.50 83 PHE A N 1
ATOM 638 C CA . PHE A 1 83 ? 4.015 6.881 10.185 1.00 90.50 83 PHE A CA 1
ATOM 639 C C . PHE A 1 83 ? 3.887 5.371 10.427 1.00 90.50 83 PHE A C 1
ATOM 641 O O . PHE A 1 83 ? 3.082 4.945 11.256 1.00 90.50 83 PHE A O 1
ATOM 648 N N . GLY A 1 84 ? 4.721 4.563 9.773 1.00 89.75 84 GLY A N 1
ATOM 649 C CA . GLY A 1 84 ? 4.806 3.126 10.006 1.00 89.75 84 GLY A CA 1
ATOM 650 C C . GLY A 1 84 ? 5.168 2.783 11.452 1.00 89.75 84 GLY A C 1
ATOM 651 O O . GLY A 1 84 ? 4.558 1.893 12.037 1.00 89.75 84 GLY A O 1
ATOM 652 N N . PHE A 1 85 ? 6.104 3.510 12.066 1.00 90.06 85 PHE A N 1
ATOM 653 C CA . PHE A 1 85 ? 6.507 3.256 13.453 1.00 90.06 85 PHE A CA 1
ATOM 654 C C . PHE A 1 85 ? 5.507 3.787 14.491 1.00 90.06 85 PHE A C 1
ATOM 656 O O . PHE A 1 85 ? 5.196 3.087 15.455 1.00 90.06 85 PHE A O 1
ATOM 663 N N . PHE A 1 86 ? 4.985 5.003 14.310 1.00 92.44 86 PHE A N 1
ATOM 664 C CA . PHE A 1 86 ? 4.156 5.666 15.323 1.00 92.44 86 PHE A CA 1
ATOM 665 C C . PHE A 1 86 ? 2.660 5.370 15.195 1.00 92.44 86 PHE A C 1
ATOM 667 O O . PHE A 1 86 ? 1.966 5.262 16.209 1.00 92.44 86 PHE A O 1
ATOM 674 N N . LEU A 1 87 ? 2.147 5.270 13.966 1.00 90.94 87 LEU A N 1
ATOM 675 C CA . LEU A 1 87 ? 0.710 5.204 13.704 1.00 90.94 87 LEU A CA 1
ATOM 676 C C . LEU A 1 87 ? 0.229 3.777 13.426 1.00 90.94 87 LEU A C 1
ATOM 678 O O . LEU A 1 87 ? -0.882 3.432 13.825 1.00 90.94 87 LEU A O 1
ATOM 682 N N . ALA A 1 88 ? 1.051 2.922 12.806 1.00 88.62 88 ALA A N 1
ATOM 683 C CA . ALA A 1 88 ? 0.604 1.589 12.395 1.00 88.62 88 ALA A CA 1
ATOM 684 C C . ALA A 1 88 ? 0.156 0.708 13.573 1.00 88.62 88 ALA A C 1
ATOM 686 O O . ALA A 1 88 ? -0.851 0.009 13.465 1.00 88.62 88 ALA A O 1
ATOM 687 N N . SER A 1 89 ? 0.860 0.757 14.710 1.00 87.75 89 SER A N 1
ATOM 688 C CA . SER A 1 89 ? 0.484 -0.002 15.913 1.00 87.75 89 SER A CA 1
ATOM 689 C C . SER A 1 89 ? -0.852 0.473 16.492 1.00 87.75 89 SER A C 1
ATOM 691 O O . SER A 1 89 ? -1.711 -0.351 16.804 1.00 87.75 89 SER A O 1
ATOM 693 N N . ARG A 1 90 ? -1.058 1.794 16.560 1.00 90.00 90 ARG A N 1
ATOM 694 C CA . ARG A 1 90 ? -2.298 2.415 17.049 1.00 90.00 90 ARG A CA 1
ATOM 695 C C . ARG A 1 90 ? -3.486 2.070 16.160 1.00 90.00 90 ARG A C 1
ATOM 697 O O . ARG A 1 90 ? -4.522 1.660 16.666 1.00 90.00 90 ARG A O 1
ATOM 70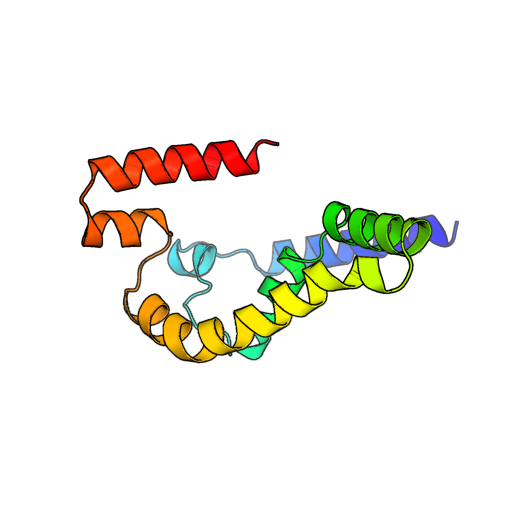4 N N . VAL A 1 91 ? -3.319 2.176 14.841 1.00 90.06 91 VAL A N 1
ATOM 705 C CA . VAL A 1 91 ? -4.375 1.845 13.873 1.00 90.06 91 VAL A CA 1
ATOM 706 C C . VAL A 1 91 ? -4.712 0.356 13.921 1.00 90.06 91 VAL A C 1
ATOM 708 O O . VAL A 1 91 ? -5.885 -0.006 13.920 1.00 90.06 91 VAL A O 1
ATOM 711 N N . ARG A 1 92 ? -3.708 -0.525 14.035 1.00 86.88 92 ARG A N 1
ATOM 712 C CA . ARG A 1 92 ? -3.939 -1.975 14.133 1.00 86.88 92 ARG A CA 1
ATOM 713 C C . ARG A 1 92 ? -4.728 -2.361 15.388 1.00 86.88 92 ARG A C 1
ATOM 715 O O . ARG A 1 92 ? -5.504 -3.311 15.326 1.00 86.88 92 ARG A O 1
ATOM 722 N N . ALA A 1 93 ? -4.563 -1.630 16.491 1.00 89.38 93 ALA A N 1
ATOM 723 C CA . ALA A 1 93 ? -5.277 -1.882 17.742 1.00 89.38 93 ALA A CA 1
ATOM 724 C C . ALA A 1 93 ? -6.785 -1.569 17.672 1.00 89.38 93 ALA A C 1
ATOM 726 O O . ALA A 1 93 ? -7.547 -2.126 18.459 1.00 89.38 93 ALA A O 1
ATOM 727 N N . LEU A 1 94 ? -7.232 -0.740 16.718 1.00 89.69 94 LEU A N 1
ATOM 728 C CA . LEU A 1 94 ? -8.654 -0.407 16.539 1.00 89.69 94 LEU A CA 1
ATOM 729 C C . LEU A 1 94 ? -9.491 -1.595 16.038 1.00 89.69 94 LEU A C 1
ATOM 731 O O . LEU A 1 94 ? -10.710 -1.560 16.124 1.00 89.69 94 LEU A O 1
ATOM 735 N N . ASN A 1 95 ? -8.858 -2.654 15.517 1.00 87.50 95 ASN A N 1
ATOM 736 C CA . ASN A 1 95 ? -9.519 -3.875 15.035 1.00 87.50 95 ASN A CA 1
ATOM 737 C C . ASN A 1 95 ? -10.633 -3.670 13.987 1.00 87.50 95 ASN A C 1
ATOM 739 O O . ASN A 1 95 ? -11.422 -4.579 13.728 1.00 87.50 95 ASN A O 1
ATOM 743 N N . VAL A 1 96 ? -10.628 -2.527 13.308 1.00 90.69 96 VAL A N 1
ATOM 744 C CA . VAL A 1 96 ? -11.524 -2.214 12.192 1.00 90.69 96 VAL A CA 1
ATOM 745 C C . VAL A 1 96 ? -11.054 -2.830 10.868 1.00 90.69 96 VAL A C 1
ATOM 747 O O . VAL A 1 96 ? -9.902 -3.265 10.747 1.00 90.69 96 VAL A O 1
ATOM 750 N N . TYR A 1 97 ? -11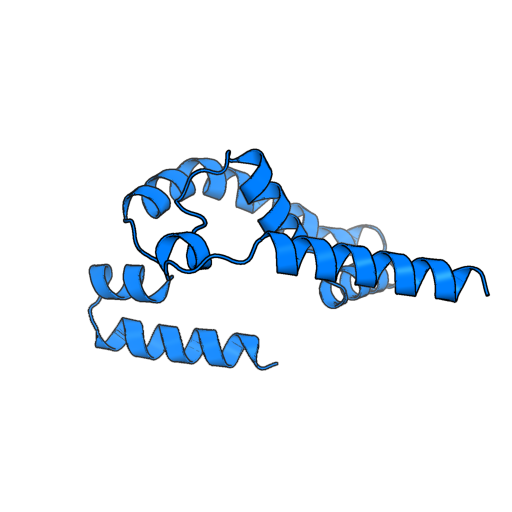.946 -2.861 9.874 1.00 88.44 97 TYR A N 1
ATOM 751 C CA . TYR A 1 97 ? -11.651 -3.353 8.524 1.00 88.44 97 TYR A CA 1
ATOM 752 C C . TYR A 1 97 ? -11.358 -2.225 7.533 1.00 88.44 97 TYR A C 1
ATOM 754 O O . TYR A 1 97 ? -10.569 -2.420 6.610 1.00 88.44 97 TYR A O 1
ATOM 762 N N . THR A 1 98 ? -11.979 -1.056 7.707 1.00 91.44 98 THR A N 1
ATOM 763 C CA . THR A 1 98 ? -11.911 0.033 6.728 1.00 91.44 98 THR A CA 1
ATOM 764 C C . THR A 1 98 ? -11.545 1.374 7.369 1.00 91.44 98 THR A C 1
ATOM 766 O O . THR A 1 98 ? -11.709 1.580 8.571 1.00 91.44 98 THR A O 1
ATOM 769 N N . LEU A 1 99 ? -11.050 2.320 6.563 1.00 91.81 99 LEU A N 1
ATOM 770 C CA . LEU A 1 99 ? -10.803 3.692 7.025 1.00 91.81 99 LEU A CA 1
ATOM 771 C C . LEU A 1 99 ? -12.092 4.414 7.473 1.00 91.81 99 LEU A C 1
ATOM 773 O O . LEU A 1 99 ? -12.051 5.074 8.512 1.00 91.81 99 LEU A O 1
ATOM 777 N N . PRO A 1 100 ? -13.241 4.287 6.770 1.00 93.38 100 PRO A N 1
ATOM 778 C CA . PRO A 1 100 ? -14.516 4.814 7.253 1.00 93.38 100 PRO A CA 1
ATOM 779 C C . PRO A 1 100 ? -14.923 4.325 8.642 1.00 93.38 100 PRO A C 1
ATOM 781 O O . PRO A 1 100 ? -15.518 5.101 9.383 1.00 93.38 100 PRO A O 1
ATOM 784 N N . ASP A 1 101 ? -14.583 3.092 9.026 1.00 93.25 101 ASP A N 1
ATOM 785 C CA . ASP A 1 101 ? -14.886 2.582 10.371 1.00 93.25 101 ASP A CA 1
ATOM 786 C C . ASP A 1 101 ? -14.129 3.369 11.451 1.00 93.25 101 ASP A C 1
ATOM 788 O O . ASP A 1 101 ? -14.709 3.738 12.467 1.00 93.25 101 ASP A O 1
ATOM 792 N N . ILE A 1 102 ? -12.867 3.734 11.197 1.00 94.06 102 ILE A N 1
ATOM 793 C CA . ILE A 1 102 ? -12.093 4.601 12.104 1.00 94.06 102 ILE A CA 1
ATOM 794 C C . ILE A 1 102 ? -12.788 5.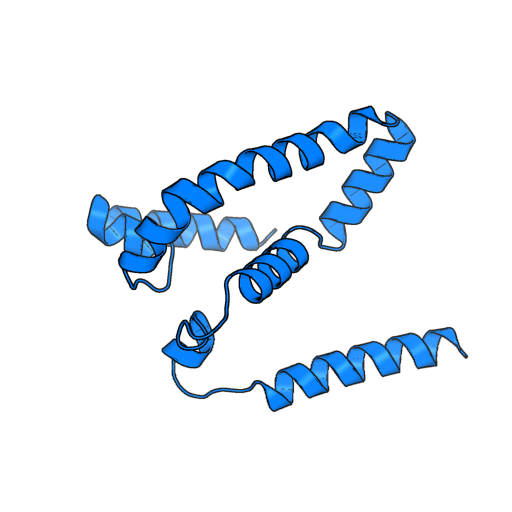960 12.261 1.00 94.06 102 ILE A C 1
ATOM 796 O O . ILE A 1 102 ? -12.893 6.502 13.360 1.00 94.06 102 ILE A O 1
ATOM 800 N N . LEU A 1 103 ? -13.283 6.520 11.153 1.00 94.44 103 LEU A N 1
ATOM 801 C CA . LEU A 1 103 ? -13.988 7.802 11.161 1.00 94.44 103 LEU A CA 1
ATOM 802 C C . LEU A 1 103 ? -15.361 7.710 11.824 1.00 94.44 103 LEU A C 1
ATOM 804 O O . LEU A 1 103 ? -15.813 8.686 12.419 1.00 94.44 103 LEU A O 1
ATOM 808 N N . LYS A 1 104 ? -16.015 6.551 11.749 1.00 94.56 104 LYS A N 1
ATOM 809 C CA . LYS A 1 104 ? -17.266 6.288 12.454 1.00 94.56 104 LYS A CA 1
ATOM 810 C C . LYS A 1 104 ? -17.065 6.383 13.960 1.00 94.56 104 LYS A C 1
ATOM 812 O O . LYS A 1 104 ? -17.860 7.054 14.613 1.00 94.56 104 LYS A O 1
ATOM 817 N N . ASP A 1 105 ? -16.004 5.774 14.479 1.00 92.62 105 ASP A N 1
ATOM 818 C CA . ASP A 1 105 ? -15.700 5.791 15.912 1.00 92.62 105 ASP A CA 1
ATOM 819 C C . ASP A 1 105 ? -15.266 7.185 16.390 1.00 92.62 105 ASP A C 1
ATOM 821 O O . ASP A 1 105 ? -15.595 7.591 17.502 1.00 92.62 105 ASP A O 1
ATOM 825 N N . ALA A 1 106 ? -14.576 7.952 15.540 1.00 92.94 106 ALA A N 1
ATOM 826 C CA . ALA A 1 106 ? -14.092 9.289 15.886 1.00 92.94 106 ALA A CA 1
ATOM 827 C C . ALA A 1 106 ? -15.141 10.410 15.722 1.00 92.94 106 ALA A C 1
ATOM 829 O O . ALA A 1 106 ? -15.156 11.354 16.511 1.00 92.94 106 ALA A O 1
ATOM 830 N N . TYR A 1 107 ? -15.997 10.340 14.695 1.00 94.19 107 TYR A N 1
ATOM 831 C CA . TYR A 1 107 ? -16.859 11.455 14.263 1.00 94.19 107 TYR A CA 1
ATOM 832 C C . TYR A 1 107 ? -18.320 11.063 13.987 1.00 94.19 107 TYR A C 1
ATOM 834 O O . TYR A 1 107 ? -19.154 11.923 13.693 1.00 94.19 107 TYR A O 1
ATOM 842 N N . GLY A 1 108 ? -18.657 9.776 14.079 1.00 94.75 108 GLY A N 1
ATOM 843 C CA . GLY A 1 108 ? -20.010 9.261 13.901 1.00 94.75 108 GLY A CA 1
ATOM 844 C C . GLY A 1 108 ? -20.366 8.841 12.470 1.00 94.75 108 GLY A C 1
ATOM 845 O O . GLY A 1 108 ? -19.643 9.047 11.494 1.00 94.75 108 GLY A O 1
ATOM 846 N N . GLN A 1 109 ? -21.552 8.240 12.341 1.00 94.31 109 GLN A N 1
ATOM 847 C CA . GLN A 1 109 ? -21.999 7.537 11.131 1.00 94.31 109 GLN A CA 1
ATOM 848 C C . GLN A 1 109 ? -22.081 8.424 9.879 1.00 94.31 109 GLN A C 1
ATOM 850 O O . GLN A 1 109 ? -21.803 7.953 8.777 1.00 94.31 109 GLN A O 1
ATOM 855 N N . ARG A 1 110 ? -22.471 9.698 10.021 1.00 94.94 110 ARG A N 1
ATOM 856 C CA . ARG A 1 110 ? -22.632 10.602 8.867 1.00 94.94 110 ARG A CA 1
ATOM 857 C C . ARG A 1 110 ? -21.304 10.845 8.152 1.00 94.94 110 ARG A C 1
ATOM 859 O O . ARG A 1 110 ? -21.271 10.771 6.931 1.00 94.94 110 ARG A O 1
ATOM 866 N N . VAL A 1 111 ? -20.234 11.078 8.915 1.00 95.56 111 VAL A N 1
ATOM 867 C CA . VAL A 1 111 ? -18.881 11.310 8.385 1.00 95.56 111 VAL A CA 1
ATOM 868 C C . VAL A 1 111 ? -18.309 10.037 7.769 1.00 95.56 111 VAL A C 1
ATOM 870 O O . VAL A 1 111 ? -17.687 10.090 6.713 1.00 95.56 111 VAL A O 1
ATOM 873 N N . ALA A 1 112 ? -18.562 8.880 8.383 1.00 94.19 112 ALA A N 1
ATOM 874 C CA . ALA A 1 112 ? -18.134 7.596 7.836 1.00 94.19 112 ALA A CA 1
ATOM 875 C C . ALA A 1 112 ? -18.743 7.318 6.451 1.00 94.19 112 ALA A C 1
ATOM 877 O O . ALA A 1 112 ? -18.039 6.884 5.542 1.00 94.19 112 ALA A O 1
ATOM 878 N N . LEU A 1 113 ? -20.035 7.608 6.264 1.00 95.44 113 LEU A N 1
ATOM 879 C CA . LEU A 1 113 ? -20.710 7.409 4.979 1.00 95.44 113 LEU A CA 1
ATOM 880 C C . LEU A 1 113 ? -20.170 8.341 3.891 1.00 95.44 113 LEU A C 1
ATOM 882 O O . LEU A 1 113 ? -19.877 7.878 2.789 1.00 95.44 113 LEU A O 1
ATOM 886 N N . THR A 1 114 ? -19.991 9.632 4.188 1.00 95.31 114 THR A N 1
ATOM 887 C CA . THR A 1 114 ? -19.386 10.563 3.224 1.00 95.31 114 THR A CA 1
ATOM 888 C C . THR A 1 114 ? -17.949 10.182 2.900 1.00 95.31 114 THR A C 1
ATOM 890 O O . THR A 1 114 ? -17.582 10.181 1.729 1.00 95.31 114 THR A O 1
ATOM 893 N N . ALA A 1 115 ? -17.149 9.788 3.892 1.00 94.50 115 ALA A N 1
ATOM 894 C CA . ALA A 1 115 ? -15.791 9.314 3.655 1.00 94.50 115 ALA A CA 1
ATOM 895 C C . ALA A 1 115 ? -15.763 8.053 2.780 1.00 94.50 115 ALA A C 1
ATOM 897 O O . ALA A 1 115 ? -14.973 7.981 1.843 1.00 94.50 115 ALA A O 1
ATOM 898 N N . GLY A 1 116 ? -16.649 7.085 3.034 1.00 94.50 116 GLY A N 1
ATOM 899 C CA . GLY A 1 116 ? -16.779 5.883 2.210 1.00 94.50 116 GLY A CA 1
ATOM 900 C C . GLY A 1 116 ? -17.113 6.200 0.751 1.00 94.50 116 GLY A C 1
ATOM 901 O O . GLY A 1 116 ? -16.485 5.646 -0.148 1.00 94.50 116 GLY A O 1
ATOM 902 N N . LEU A 1 117 ? -18.035 7.140 0.512 1.00 95.44 117 LEU A N 1
ATOM 903 C CA . LEU A 1 117 ? -18.382 7.602 -0.836 1.00 95.44 117 LEU A CA 1
ATOM 904 C C . LEU A 1 117 ? -17.207 8.296 -1.531 1.00 95.44 117 LEU A C 1
ATOM 906 O O . LEU A 1 117 ? -16.910 7.984 -2.680 1.00 95.44 117 LEU A O 1
ATOM 910 N N . VAL A 1 118 ? -16.515 9.205 -0.839 1.00 95.12 118 VAL A N 1
ATOM 911 C CA . VAL A 1 118 ? -15.347 9.910 -1.391 1.00 95.12 118 VAL A CA 1
ATOM 912 C C . VAL A 1 118 ? -14.234 8.925 -1.744 1.00 95.12 118 VAL A C 1
ATOM 914 O O . VAL A 1 118 ? -13.661 9.023 -2.824 1.00 95.12 118 VAL A O 1
ATOM 917 N N . ILE A 1 119 ? -13.956 7.953 -0.869 1.00 93.69 119 ILE A N 1
ATOM 918 C CA . ILE A 1 119 ? -12.959 6.912 -1.133 1.00 93.69 119 ILE A CA 1
ATOM 919 C C . ILE A 1 119 ? -13.377 6.091 -2.354 1.00 93.69 119 ILE A C 1
ATOM 921 O O . ILE A 1 119 ? -12.572 5.935 -3.262 1.00 93.69 119 ILE A O 1
ATOM 925 N N . ALA A 1 120 ? -14.620 5.606 -2.423 1.00 93.12 120 ALA A N 1
ATOM 926 C CA . ALA A 1 120 ? -15.086 4.821 -3.566 1.00 93.12 120 ALA A CA 1
ATOM 927 C C . ALA A 1 120 ? -14.939 5.589 -4.892 1.00 93.12 120 ALA A C 1
ATOM 929 O O . ALA A 1 120 ? -14.414 5.042 -5.857 1.00 93.12 120 ALA A O 1
ATOM 930 N N . LEU A 1 121 ? -15.325 6.869 -4.914 1.00 94.88 121 LEU A N 1
ATOM 931 C CA . LEU A 1 121 ? -15.197 7.729 -6.093 1.00 94.88 121 LEU A CA 1
ATOM 932 C C . LEU A 1 121 ? -13.737 7.989 -6.485 1.00 94.88 121 LEU A C 1
ATOM 934 O O . LEU A 1 121 ? -13.429 8.019 -7.672 1.00 94.88 121 LEU A O 1
ATOM 938 N N . ALA A 1 122 ? -12.836 8.144 -5.511 1.00 90.81 122 ALA A N 1
ATOM 939 C CA . ALA A 1 122 ? -11.417 8.382 -5.769 1.00 90.81 122 ALA A CA 1
ATOM 940 C C . ALA A 1 122 ? -10.727 7.211 -6.493 1.00 90.81 122 ALA A C 1
ATOM 942 O O . ALA A 1 122 ? -9.741 7.434 -7.186 1.00 90.81 122 ALA A O 1
ATOM 943 N N . TRP A 1 123 ? -11.244 5.985 -6.350 1.00 84.81 123 TRP A N 1
ATOM 944 C CA . TRP A 1 123 ? -10.707 4.781 -7.000 1.00 84.81 123 TRP A CA 1
ATOM 945 C C . TRP A 1 123 ? -11.417 4.409 -8.315 1.00 84.81 123 TRP A C 1
ATOM 947 O O . TRP A 1 123 ? -11.069 3.401 -8.924 1.00 84.81 123 TRP A O 1
ATOM 957 N N . CYS A 1 124 ? -12.407 5.189 -8.763 1.00 86.12 124 CYS A N 1
ATOM 958 C CA . CYS A 1 124 ? -13.100 4.969 -10.039 1.00 86.12 124 CYS A CA 1
ATOM 959 C C . CYS A 1 124 ? -12.444 5.667 -11.248 1.00 86.12 124 CYS A C 1
ATOM 961 O O . CYS A 1 124 ? -12.966 5.532 -12.355 1.00 86.12 124 CYS A O 1
ATOM 963 N N . GLY A 1 125 ? -11.359 6.424 -11.049 1.00 61.31 125 GLY A N 1
ATOM 964 C CA . GLY A 1 125 ? -10.582 7.085 -12.109 1.00 61.31 125 GLY A CA 1
ATOM 965 C C . GLY A 1 125 ? -9.273 6.367 -12.393 1.00 61.31 125 GLY A C 1
ATOM 966 O O . GLY A 1 125 ? -8.881 6.346 -13.579 1.00 61.31 125 GLY A O 1
#

Sequence (125 aa):
MIDLIIIVGYFSVVLFVGWRSRRQSAESYWVAERRYHTSRVTASLVATIFGASSTMGIIGLGYSRGLTGAWWSLIGGVALIPFGFFLASRVRALNVYTLPDILKDAYGQRVALTAGLVIALAWCG

Radius of gyration: 18.66 Å; Cα contacts (8 Å, |Δi|>4): 46; chains: 1; bounding box: 40×38×47 Å

pLDDT: mean 90.43, std 4.88, range [61.31, 97.94]

Secondary structure (DSSP, 8-state):
-HHHHHHHHHHHHHHHHHHHT---SHHHHHSGGG-S-HHHHHHHHHHHHS-HHHHHHHHHHHHHHGGGGGHHHHHHHHHHHHHHHHTHHHHHHT--SSHHHHHHHHH-HHHHHHHHHHHHHHT--

Mean predicted aligned error: 5.18 Å